Protein AF-A0A368C2F9-F1 (afdb_monomer)

pLDDT: mean 92.31, std 14.02, range [35.62, 98.25]

Secondary structure (DSSP, 8-state):
----------PPPPPPPPP-TTTS-HHHHHHHHHHHHHHHHHHHHHHHHHHHHHHHHHHHHHHTT---HHHHHHHHHHHHHHHHHHHHHHHHHHHHHHHHHHHHHHTT-

Nearest PDB structures (foldseek):
  6jfl-assembly3_C  TM=4.788E-01  e=1.575E+00  Homo sapiens
  6jfm-assembly1_A  TM=4.836E-01  e=1.491E+00  Homo sapiens
  6jfl-assembly4_D  TM=4.817E-01  e=1.663E+00  Homo sapiens
  6jfk-assembly1_A  TM=4.854E-01  e=2.440E+00  Homo sapiens
  6jfl-assembly1_A  TM=4.381E-01  e=2.875E+00  Homo sapiens

Solvent-accessible surface area (backbone atoms only — not comparable to full-atom values): 6165 Å² total; per-residue (Å²): 133,87,79,70,80,76,72,68,72,70,62,79,65,78,87,72,66,77,43,52,23,74,78,46,52,73,67,54,31,52,53,23,50,50,49,42,52,50,49,52,52,48,43,50,54,29,48,55,38,49,56,53,49,52,55,48,55,51,49,50,27,50,75,68,75,62,63,44,75,67,57,48,50,52,50,49,54,58,49,49,54,54,47,52,53,52,52,52,50,52,51,53,52,50,54,53,47,53,53,23,54,52,36,31,55,64,68,74,111

Structure (mmCIF, N/CA/C/O backbone):
data_AF-A0A368C2F9-F1
#
_entry.id   AF-A0A368C2F9-F1
#
loop_
_atom_site.group_PDB
_atom_site.id
_atom_site.type_symbol
_atom_site.label_atom_id
_atom_site.label_alt_i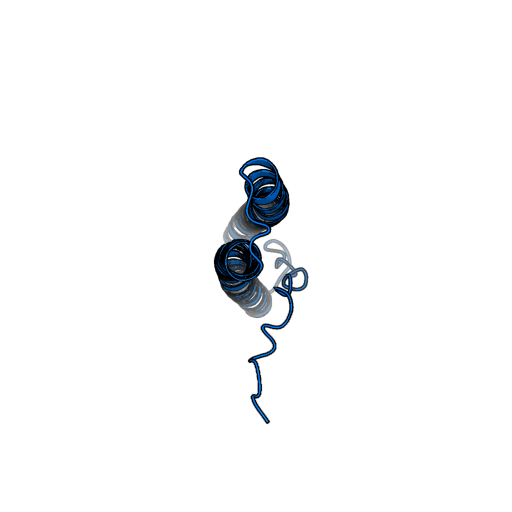d
_atom_site.label_comp_id
_atom_site.label_asym_id
_atom_site.label_entity_id
_atom_site.label_seq_id
_atom_site.pdbx_PDB_ins_code
_atom_site.Cartn_x
_atom_site.Cartn_y
_atom_site.Cartn_z
_atom_site.occupancy
_atom_site.B_iso_or_equiv
_atom_site.auth_seq_id
_atom_site.auth_comp_id
_atom_site.auth_asym_id
_atom_site.auth_atom_id
_atom_site.pdbx_PDB_model_num
ATOM 1 N N . MET A 1 1 ? -7.464 -15.657 -32.927 1.00 35.62 1 MET A N 1
ATOM 2 C CA . MET A 1 1 ? -7.229 -14.365 -32.252 1.00 35.62 1 MET A CA 1
ATOM 3 C C . MET A 1 1 ? -6.525 -14.692 -30.951 1.00 35.62 1 MET A C 1
ATOM 5 O O . MET A 1 1 ? -7.084 -15.452 -30.173 1.00 35.62 1 MET A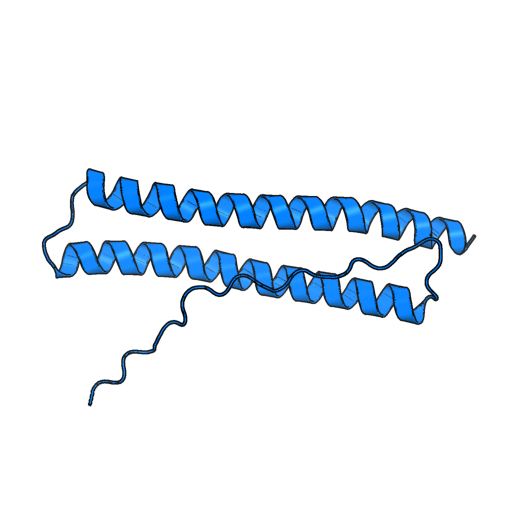 O 1
ATOM 9 N N . ILE A 1 2 ? -5.276 -14.267 -30.776 1.00 39.84 2 ILE A N 1
ATOM 10 C CA . ILE A 1 2 ? -4.529 -14.540 -29.543 1.00 39.84 2 ILE A CA 1
ATOM 11 C C . ILE A 1 2 ? -5.036 -13.532 -28.512 1.00 39.84 2 ILE A C 1
ATOM 13 O O . ILE A 1 2 ? -4.773 -12.339 -28.637 1.00 39.84 2 ILE A O 1
ATOM 17 N N . ALA A 1 3 ? -5.840 -14.001 -27.559 1.00 44.88 3 ALA A N 1
ATOM 18 C CA . ALA A 1 3 ? -6.202 -13.221 -26.388 1.00 44.88 3 ALA A CA 1
ATOM 19 C C . ALA A 1 3 ? -4.966 -13.176 -25.486 1.00 44.88 3 ALA A C 1
ATOM 21 O O . ALA A 1 3 ? -4.660 -14.145 -24.794 1.00 44.88 3 ALA A O 1
ATOM 22 N N . PHE A 1 4 ? -4.217 -12.077 -25.548 1.00 43.00 4 PHE A N 1
ATOM 23 C CA . PHE A 1 4 ? -3.290 -11.749 -24.474 1.00 43.00 4 PHE A CA 1
ATOM 24 C C . PHE A 1 4 ? -4.134 -11.570 -23.210 1.00 43.00 4 PHE A C 1
ATOM 26 O O . PHE A 1 4 ? -5.164 -10.888 -23.287 1.00 43.00 4 PHE A O 1
ATOM 33 N N . PRO A 1 5 ? -3.759 -12.167 -22.065 1.00 46.12 5 PRO A N 1
ATOM 34 C CA . PRO A 1 5 ? -4.351 -11.740 -20.817 1.00 46.12 5 PRO A CA 1
ATOM 35 C C . PRO A 1 5 ? -4.021 -10.256 -20.719 1.00 46.12 5 PRO A C 1
ATOM 37 O O . PRO A 1 5 ? -2.850 -9.874 -20.705 1.00 46.12 5 PRO A O 1
ATOM 40 N N . ALA A 1 6 ? -5.049 -9.412 -20.730 1.00 45.25 6 ALA A N 1
ATOM 41 C CA . ALA A 1 6 ? -4.904 -8.081 -20.193 1.00 45.25 6 ALA A CA 1
ATOM 42 C C . ALA A 1 6 ? -4.574 -8.307 -18.719 1.00 45.25 6 ALA A C 1
ATOM 44 O O . ALA A 1 6 ? -5.473 -8.532 -17.911 1.00 45.25 6 ALA A O 1
ATOM 45 N N . PHE A 1 7 ? -3.286 -8.346 -18.378 1.00 46.75 7 PHE A N 1
ATOM 46 C CA . PHE A 1 7 ? -2.885 -7.985 -17.034 1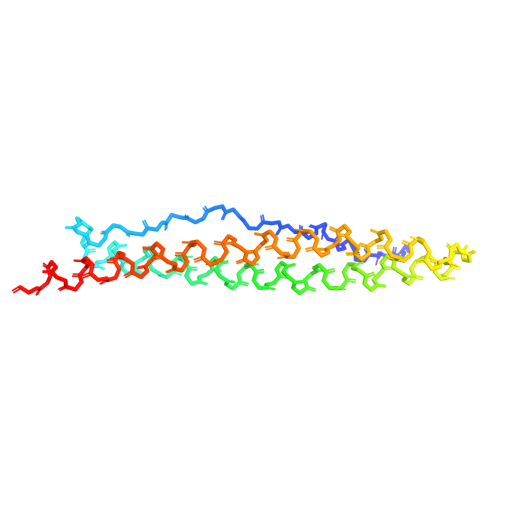.00 46.75 7 PHE A CA 1
ATOM 47 C C . PHE A 1 7 ? -3.442 -6.575 -16.874 1.00 46.75 7 PHE A C 1
ATOM 49 O O . PHE A 1 7 ? -2.946 -5.630 -17.489 1.00 46.75 7 PHE A O 1
ATOM 56 N N . ALA A 1 8 ? -4.588 -6.468 -16.195 1.00 55.50 8 ALA A N 1
ATOM 57 C CA . ALA A 1 8 ? -5.082 -5.188 -15.734 1.00 55.50 8 ALA A CA 1
ATOM 58 C C . ALA A 1 8 ? -3.883 -4.504 -15.074 1.00 55.50 8 ALA A C 1
ATOM 60 O O . ALA A 1 8 ? -3.147 -5.160 -14.332 1.00 55.50 8 ALA A O 1
ATOM 61 N N . ALA A 1 9 ? -3.618 -3.246 -15.434 1.00 75.81 9 ALA A N 1
ATOM 62 C CA . ALA A 1 9 ? -2.550 -2.480 -14.802 1.00 75.81 9 ALA A CA 1
ATOM 63 C C . ALA A 1 9 ? -2.652 -2.687 -13.287 1.00 75.81 9 ALA A C 1
ATOM 65 O O . ALA A 1 9 ? -3.769 -2.616 -12.786 1.00 75.81 9 ALA A O 1
ATOM 66 N N . CYS A 1 10 ? -1.546 -2.993 -12.594 1.00 91.44 10 CYS A N 1
ATOM 67 C CA . CYS A 1 10 ? -1.584 -3.330 -11.168 1.00 91.44 10 CYS A CA 1
ATOM 68 C C . CYS A 1 10 ? -2.449 -2.317 -10.410 1.00 91.44 10 CYS A C 1
ATOM 70 O O . CYS A 1 10 ? -2.088 -1.142 -10.304 1.00 91.44 10 CYS A O 1
ATOM 72 N N . GLU A 1 11 ? -3.632 -2.751 -9.971 1.00 91.12 11 GLU A N 1
ATOM 73 C CA . GLU A 1 11 ? -4.634 -1.847 -9.420 1.00 91.12 11 GLU A CA 1
ATOM 74 C C . GLU A 1 11 ? -4.329 -1.628 -7.946 1.00 91.12 11 GLU A C 1
ATOM 76 O O . GLU A 1 11 ? -4.356 -2.561 -7.144 1.00 91.12 11 GLU A O 1
ATOM 81 N N . TYR A 1 12 ? -4.019 -0.382 -7.592 1.00 93.81 12 TYR A N 1
ATOM 82 C CA . TYR A 1 12 ? -3.773 -0.020 -6.205 1.00 93.81 12 TYR A CA 1
ATOM 83 C C .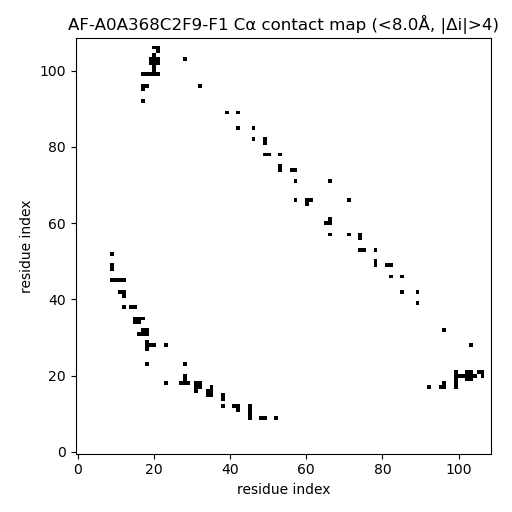 TYR A 1 12 ? -5.094 -0.119 -5.410 1.00 93.81 12 TYR A C 1
ATOM 85 O O . TYR A 1 12 ? -6.074 0.537 -5.786 1.00 93.81 12 TYR A O 1
ATOM 93 N N . PRO A 1 13 ? -5.148 -0.886 -4.305 1.00 94.31 13 PRO A N 1
ATOM 94 C CA . PRO A 1 13 ? -6.359 -1.058 -3.509 1.00 94.31 13 PRO A CA 1
ATOM 95 C C . PRO A 1 13 ? -6.938 0.255 -2.975 1.00 94.31 13 PRO A C 1
ATOM 97 O O . PRO A 1 13 ? -6.228 1.131 -2.479 1.00 94.31 13 PRO A O 1
ATOM 100 N N . SER A 1 14 ? -8.266 0.377 -2.989 1.00 94.00 14 SER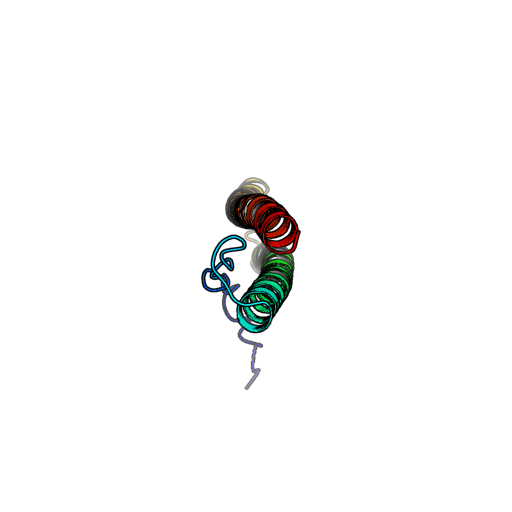 A N 1
ATOM 101 C CA . SER A 1 14 ? -8.944 1.532 -2.394 1.00 94.00 14 SER A CA 1
ATOM 102 C C . SER A 1 14 ? -8.619 1.664 -0.906 1.00 94.00 14 SER A C 1
ATOM 104 O O . SER A 1 14 ? -8.564 0.664 -0.189 1.00 94.00 14 SER A O 1
ATOM 106 N N . LYS A 1 15 ? -8.476 2.902 -0.424 1.00 92.44 15 LYS A N 1
ATOM 107 C CA . LYS A 1 15 ? -8.179 3.197 0.982 1.00 92.44 15 LYS A CA 1
ATOM 108 C C . LYS A 1 15 ? -9.160 2.501 1.933 1.00 92.44 15 LYS A C 1
ATOM 110 O O . LYS A 1 15 ? -10.372 2.656 1.800 1.00 92.44 15 LYS A O 1
ATOM 115 N N . VAL A 1 16 ? -8.624 1.815 2.941 1.00 96.44 16 VAL A N 1
ATOM 116 C CA . VAL A 1 16 ? -9.423 1.183 3.996 1.00 96.44 16 VAL A CA 1
ATOM 117 C C . VAL A 1 16 ? -9.765 2.148 5.130 1.00 96.44 16 VAL A C 1
ATOM 119 O O . VAL A 1 16 ? -8.977 3.029 5.485 1.00 96.44 16 VAL A O 1
ATOM 122 N N . ASN A 1 17 ? -10.950 1.971 5.716 1.00 95.31 17 ASN A N 1
ATOM 123 C CA . ASN A 1 17 ? -11.336 2.655 6.943 1.00 95.31 17 ASN A CA 1
ATOM 124 C C . ASN A 1 17 ? -10.871 1.857 8.168 1.00 95.31 17 ASN A C 1
ATOM 126 O O . ASN A 1 17 ? -11.156 0.666 8.283 1.00 95.31 17 ASN A O 1
ATOM 130 N N . ILE A 1 18 ? -10.186 2.522 9.094 1.00 96.94 18 ILE A N 1
ATOM 131 C CA . ILE A 1 18 ? -9.691 1.905 10.328 1.00 96.94 18 ILE A CA 1
ATOM 132 C C . ILE A 1 18 ? -10.769 2.079 11.411 1.00 96.94 18 ILE A C 1
ATOM 134 O O . ILE A 1 18 ? -11.220 3.209 11.620 1.00 96.94 18 ILE A O 1
ATOM 138 N N . PRO A 1 19 ? -11.205 1.005 12.098 1.00 96.56 19 PRO A N 1
ATOM 139 C CA . PRO A 1 19 ? -12.245 1.107 13.122 1.00 96.56 19 PRO A CA 1
ATOM 140 C C . PRO A 1 19 ? -11.777 1.943 14.318 1.00 96.56 19 PRO A C 1
ATOM 142 O O . PRO A 1 19 ? -10.610 1.883 14.701 1.00 96.56 19 PRO A O 1
ATOM 145 N N . ASN A 1 20 ? -12.692 2.685 14.948 1.00 96.31 20 ASN A N 1
ATOM 146 C CA . ASN A 1 20 ? -12.380 3.463 16.147 1.00 96.31 20 ASN A CA 1
ATOM 147 C C . ASN A 1 20 ? -12.519 2.588 17.398 1.00 96.31 20 ASN A C 1
ATOM 149 O O . ASN A 1 20 ? -13.629 2.206 17.761 1.00 96.31 20 ASN A O 1
ATOM 153 N N . GLY A 1 21 ? -11.419 2.292 18.079 1.00 95.69 21 GLY A N 1
ATOM 154 C CA . GLY A 1 21 ? -11.439 1.432 19.260 1.00 95.69 21 GLY A CA 1
ATOM 155 C C . GLY A 1 21 ? -12.119 2.041 20.484 1.00 95.69 21 GLY A C 1
ATOM 156 O O . GLY A 1 21 ? -12.632 1.302 21.308 1.00 95.69 21 GLY A O 1
ATOM 157 N N . ALA A 1 22 ? -12.164 3.366 20.608 1.00 95.81 22 ALA A N 1
ATOM 158 C CA . ALA A 1 22 ? -12.748 4.024 21.775 1.00 95.81 22 ALA A CA 1
ATOM 159 C C . ALA A 1 22 ? -14.282 4.111 21.722 1.00 95.81 22 ALA A C 1
ATOM 161 O O . ALA A 1 22 ? -14.919 4.226 22.765 1.00 95.81 22 ALA A O 1
ATOM 162 N N . THR A 1 23 ? -14.872 4.110 20.522 1.00 94.88 23 THR A N 1
ATOM 163 C CA . THR A 1 23 ? -16.307 4.403 20.342 1.00 94.88 23 THR A CA 1
ATOM 164 C C . THR A 1 23 ? -17.091 3.331 19.601 1.00 94.88 23 THR A C 1
ATOM 166 O O . THR A 1 23 ? -18.316 3.347 19.674 1.00 94.88 23 THR A O 1
ATOM 169 N N . SER A 1 24 ? -16.433 2.449 18.845 1.00 95.38 24 SER A N 1
ATOM 170 C CA . SER A 1 24 ? -17.146 1.415 18.088 1.00 95.38 24 SER A CA 1
ATOM 171 C C . SER A 1 24 ? -17.682 0.345 19.030 1.00 95.38 24 SER A C 1
ATOM 173 O O . SER A 1 24 ? -17.020 -0.040 19.996 1.00 95.38 24 SER A O 1
ATOM 175 N N . THR A 1 25 ? -18.848 -0.202 18.703 1.00 95.81 25 THR A N 1
ATOM 176 C CA . THR A 1 25 ? -19.286 -1.474 19.282 1.00 95.81 25 THR A CA 1
ATOM 177 C C . THR A 1 25 ? -18.299 -2.592 18.921 1.00 95.81 25 THR A C 1
ATOM 179 O O . THR A 1 25 ? -17.527 -2.487 17.965 1.00 95.81 25 THR A O 1
ATOM 182 N N . THR A 1 26 ? -18.326 -3.703 19.663 1.00 94.62 26 THR A N 1
ATOM 183 C CA . THR A 1 26 ? -17.500 -4.884 19.359 1.00 94.62 26 THR A CA 1
ATOM 184 C C . THR A 1 26 ? -17.720 -5.394 17.935 1.00 94.62 26 THR A C 1
ATOM 186 O O . THR A 1 26 ? -16.755 -5.725 17.252 1.00 94.62 26 THR A O 1
ATOM 189 N N . GLU A 1 27 ? -18.970 -5.435 17.471 1.00 96.44 27 GLU A N 1
ATOM 190 C CA . GLU A 1 27 ? -19.304 -5.885 16.117 1.00 96.44 27 GLU A CA 1
ATOM 191 C C . GLU A 1 27 ? -18.701 -4.956 15.053 1.00 96.44 27 GLU A C 1
ATOM 193 O O . GLU A 1 27 ? -17.991 -5.422 14.160 1.00 96.44 27 GLU A O 1
ATOM 198 N N . GLU A 1 28 ? -18.888 -3.641 15.196 1.00 96.19 28 GLU A N 1
ATOM 199 C CA . GLU A 1 28 ? -18.320 -2.635 14.289 1.00 96.19 28 GLU A CA 1
ATOM 200 C C . GLU A 1 28 ? -16.788 -2.661 14.285 1.00 96.19 28 GLU A C 1
ATOM 202 O O . GLU A 1 28 ? -16.162 -2.598 13.222 1.00 96.19 28 GLU A O 1
ATOM 207 N N . PHE A 1 29 ? -16.167 -2.791 15.463 1.00 97.31 29 PHE A N 1
ATOM 208 C CA . PHE A 1 29 ? -14.715 -2.854 15.578 1.00 97.31 29 PHE A CA 1
ATOM 209 C C . PHE A 1 29 ? -14.156 -4.086 14.863 1.00 97.31 29 PHE A C 1
ATOM 211 O O . PHE A 1 29 ? -13.205 -3.977 14.086 1.00 97.31 29 PHE A O 1
ATOM 218 N N . MET A 1 30 ? -14.764 -5.255 15.081 1.00 97.38 30 MET A N 1
ATOM 219 C CA . MET A 1 30 ? -14.333 -6.500 14.447 1.00 97.38 30 MET A CA 1
ATOM 220 C C . MET A 1 30 ? -14.563 -6.486 12.933 1.00 97.38 30 MET A C 1
ATOM 222 O O . MET A 1 30 ? -13.692 -6.950 12.196 1.00 97.38 30 MET A O 1
ATOM 226 N N . ALA A 1 31 ? -15.670 -5.908 12.458 1.00 97.44 31 ALA A N 1
ATOM 227 C CA . ALA A 1 31 ? -15.928 -5.734 11.031 1.00 97.44 31 ALA A CA 1
ATOM 228 C C . ALA A 1 31 ? -14.873 -4.829 10.369 1.00 97.44 31 ALA A C 1
ATOM 230 O O . ALA A 1 31 ? -14.286 -5.197 9.350 1.00 97.44 31 ALA A O 1
ATOM 231 N N . GLY A 1 32 ? -14.553 -3.681 10.979 1.00 97.31 32 GLY A N 1
ATOM 232 C CA . GLY A 1 32 ? -13.496 -2.799 10.479 1.00 97.31 32 GLY A CA 1
ATOM 233 C C . GLY A 1 32 ? -12.110 -3.448 10.531 1.00 97.31 32 GLY A C 1
ATOM 234 O O . GLY A 1 32 ? -11.320 -3.315 9.601 1.00 97.31 32 GLY A O 1
ATOM 235 N N . TYR A 1 33 ? -11.818 -4.218 11.579 1.00 97.12 33 TYR A N 1
ATOM 236 C CA . TYR A 1 33 ? -10.556 -4.941 11.710 1.00 97.12 33 TYR A CA 1
ATOM 237 C C . TYR A 1 33 ? -10.394 -6.013 10.615 1.00 97.12 33 TYR A C 1
ATOM 239 O O . TYR A 1 33 ? -9.317 -6.152 10.032 1.00 97.12 33 TYR A O 1
ATOM 247 N N . GLN A 1 34 ? -11.468 -6.734 10.280 1.00 97.88 34 GLN A N 1
ATOM 248 C CA . GLN A 1 34 ? -11.487 -7.666 9.148 1.00 97.88 34 GLN A CA 1
ATOM 249 C C . GLN A 1 34 ? -11.320 -6.947 7.802 1.00 97.88 34 GLN A C 1
ATOM 251 O O . GLN A 1 34 ? -10.582 -7.437 6.948 1.00 97.88 34 GLN A O 1
ATOM 256 N N . ALA A 1 35 ? -11.932 -5.771 7.625 1.00 97.94 35 ALA A N 1
ATOM 257 C CA . ALA A 1 35 ? -11.749 -4.965 6.419 1.00 97.94 35 ALA A CA 1
ATOM 258 C C . ALA A 1 35 ? -10.285 -4.533 6.230 1.00 97.94 35 ALA A C 1
ATOM 260 O O . ALA A 1 35 ? -9.764 -4.620 5.120 1.00 97.94 35 ALA A O 1
ATOM 261 N N . VAL A 1 36 ? -9.590 -4.141 7.307 1.00 98.19 36 VAL A N 1
ATOM 262 C CA . VAL A 1 36 ? -8.152 -3.819 7.249 1.00 98.19 36 VAL A CA 1
ATOM 263 C C . VAL A 1 36 ? -7.314 -5.041 6.878 1.00 98.19 36 VAL A C 1
ATOM 265 O O . VAL A 1 36 ? -6.411 -4.912 6.058 1.00 98.19 36 VAL A O 1
ATOM 268 N N . ARG A 1 37 ? -7.627 -6.234 7.402 1.00 97.38 37 ARG A N 1
ATOM 269 C CA . ARG A 1 37 ? -6.939 -7.472 6.986 1.00 97.38 37 ARG A CA 1
ATOM 270 C C . ARG A 1 37 ? -7.106 -7.748 5.498 1.00 97.38 37 ARG A C 1
ATOM 272 O O . ARG A 1 37 ? -6.112 -7.956 4.817 1.00 97.38 37 ARG A O 1
ATOM 279 N N . LYS A 1 38 ? -8.341 -7.668 4.995 1.00 97.56 38 LYS A N 1
ATOM 280 C CA . LYS A 1 38 ? -8.605 -7.829 3.563 1.00 97.56 38 LYS A CA 1
ATOM 281 C C . LYS A 1 38 ? -7.821 -6.813 2.729 1.00 97.56 38 LYS A C 1
ATOM 283 O O . LYS A 1 38 ? -7.241 -7.179 1.717 1.00 97.56 38 LYS A O 1
ATOM 288 N N . TRP A 1 39 ? -7.779 -5.555 3.160 1.00 98.06 39 TRP A N 1
ATOM 289 C CA . TRP A 1 39 ? -7.006 -4.528 2.467 1.00 98.06 39 TRP A CA 1
ATOM 290 C C . TRP A 1 39 ? -5.501 -4.836 2.452 1.00 98.06 39 TRP A C 1
ATOM 292 O O . TRP A 1 39 ? -4.853 -4.609 1.437 1.00 98.06 39 TRP A O 1
ATOM 302 N N . VAL A 1 40 ? -4.940 -5.390 3.534 1.00 97.50 40 VAL A N 1
ATOM 303 C CA . VAL A 1 40 ? -3.536 -5.839 3.555 1.00 97.50 40 VAL A CA 1
ATOM 304 C C . VAL A 1 40 ? -3.298 -6.957 2.538 1.00 97.50 40 VAL A C 1
ATOM 306 O O . VAL A 1 40 ? -2.302 -6.898 1.820 1.00 97.50 40 VAL A O 1
ATOM 309 N N . ASP A 1 41 ? -4.206 -7.930 2.441 1.00 97.38 41 ASP A N 1
ATOM 310 C CA . ASP A 1 41 ? -4.111 -9.004 1.445 1.00 97.38 41 ASP A CA 1
ATOM 311 C C . ASP A 1 41 ? -4.176 -8.444 0.015 1.00 97.38 41 ASP A C 1
ATOM 313 O O . ASP A 1 41 ? -3.333 -8.776 -0.818 1.00 97.38 41 ASP A O 1
ATOM 317 N N . ASP A 1 42 ? -5.110 -7.524 -0.249 1.00 97.25 42 ASP A N 1
ATOM 318 C CA . ASP A 1 42 ? -5.244 -6.855 -1.548 1.00 97.25 42 ASP A CA 1
ATOM 319 C C . ASP A 1 42 ? -3.973 -6.035 -1.890 1.00 97.25 42 ASP A C 1
ATOM 321 O O . ASP A 1 42 ? -3.527 -6.011 -3.038 1.00 97.25 42 ASP A O 1
ATOM 325 N N . MET A 1 43 ? -3.337 -5.400 -0.897 1.00 97.56 43 MET A N 1
ATOM 326 C CA . MET A 1 43 ? -2.060 -4.688 -1.067 1.00 97.56 43 MET A CA 1
ATOM 327 C C . MET A 1 43 ? -0.895 -5.638 -1.364 1.00 97.56 43 MET A C 1
ATOM 329 O O . MET A 1 43 ? -0.048 -5.313 -2.192 1.00 97.56 43 MET A O 1
ATOM 333 N N . ASN A 1 44 ? -0.852 -6.816 -0.740 1.00 97.19 44 ASN A N 1
ATOM 334 C CA . ASN A 1 44 ? 0.174 -7.819 -1.038 1.00 97.19 44 ASN A CA 1
ATOM 335 C C . ASN A 1 44 ? 0.039 -8.334 -2.476 1.00 97.19 44 ASN A C 1
ATOM 337 O O . ASN A 1 44 ? 1.035 -8.428 -3.185 1.00 97.19 44 ASN A O 1
ATOM 341 N N . MET A 1 45 ? -1.192 -8.568 -2.942 1.00 96.56 45 MET A N 1
ATOM 342 C CA . MET A 1 45 ? -1.449 -8.913 -4.344 1.00 96.56 45 MET A CA 1
ATOM 343 C C . MET A 1 45 ? -0.995 -7.804 -5.306 1.00 96.56 45 MET A C 1
ATOM 345 O O . MET A 1 45 ? -0.476 -8.088 -6.385 1.00 96.56 45 MET A O 1
ATOM 349 N N . TYR A 1 46 ? -1.165 -6.535 -4.925 1.00 96.62 46 TYR A N 1
ATOM 350 C CA . TYR A 1 46 ? -0.659 -5.400 -5.699 1.00 96.62 46 TYR A CA 1
ATOM 351 C C . TYR A 1 46 ? 0.878 -5.374 -5.767 1.00 96.62 46 TYR A C 1
ATOM 353 O O . TYR A 1 46 ? 1.428 -5.154 -6.847 1.00 96.62 46 TYR A O 1
ATOM 361 N N . LEU A 1 47 ? 1.573 -5.640 -4.656 1.00 97.31 47 LEU A N 1
ATOM 362 C CA . LEU A 1 47 ? 3.040 -5.732 -4.627 1.00 97.31 47 LEU A CA 1
ATOM 363 C C . LEU A 1 47 ? 3.549 -6.876 -5.516 1.00 97.31 47 LEU A C 1
ATOM 365 O O . LEU A 1 47 ? 4.422 -6.658 -6.352 1.00 97.31 47 LEU A O 1
ATOM 369 N N . GLU A 1 48 ? 2.940 -8.061 -5.420 1.00 96.94 48 GLU A N 1
ATOM 370 C CA . GLU A 1 48 ? 3.258 -9.191 -6.302 1.00 96.94 48 GLU A CA 1
ATOM 371 C C . GLU A 1 48 ? 3.025 -8.841 -7.780 1.00 96.94 48 GLU A C 1
ATOM 373 O O . GLU A 1 48 ? 3.813 -9.219 -8.650 1.00 96.94 48 GLU A O 1
ATOM 378 N N . CYS A 1 49 ? 1.965 -8.084 -8.079 1.00 96.69 49 CYS A N 1
ATOM 379 C CA . CYS A 1 49 ? 1.712 -7.601 -9.430 1.00 96.69 49 CYS A CA 1
ATOM 380 C C . CYS A 1 49 ? 2.826 -6.670 -9.926 1.00 96.69 49 CYS A C 1
ATOM 382 O O . CYS A 1 49 ? 3.269 -6.839 -11.062 1.00 96.69 49 CYS A O 1
ATOM 384 N N . ILE A 1 50 ? 3.308 -5.728 -9.102 1.00 96.44 50 ILE A N 1
ATOM 385 C CA . ILE A 1 50 ? 4.427 -4.839 -9.467 1.00 96.44 50 ILE A CA 1
ATOM 386 C C . ILE A 1 50 ? 5.659 -5.657 -9.863 1.00 96.44 50 ILE A C 1
ATOM 388 O O . ILE A 1 50 ? 6.297 -5.354 -10.876 1.00 96.44 50 ILE A O 1
ATOM 392 N N . ASP A 1 51 ? 5.981 -6.710 -9.112 1.00 96.44 51 ASP A N 1
ATOM 393 C CA . ASP A 1 51 ? 7.131 -7.565 -9.414 1.00 96.44 51 ASP A CA 1
ATOM 394 C C . ASP A 1 51 ? 6.969 -8.257 -10.776 1.00 96.44 51 ASP A C 1
ATOM 396 O O . ASP A 1 51 ? 7.884 -8.251 -11.608 1.00 96.44 51 ASP A O 1
ATOM 400 N N . GLN A 1 52 ? 5.781 -8.802 -11.056 1.00 96.12 52 GLN A N 1
ATOM 401 C CA . GLN A 1 52 ? 5.489 -9.436 -12.347 1.00 96.12 52 GLN A CA 1
ATOM 402 C C . GLN A 1 52 ? 5.471 -8.434 -13.510 1.00 96.12 52 GLN A C 1
ATOM 404 O O . GLN A 1 52 ? 5.948 -8.748 -14.606 1.00 96.12 52 GLN A O 1
ATOM 409 N N . ASP A 1 53 ? 4.955 -7.227 -13.285 1.00 94.75 53 ASP A N 1
ATOM 410 C CA . ASP A 1 53 ? 4.936 -6.138 -14.262 1.00 94.75 53 ASP A CA 1
ATOM 411 C C . ASP A 1 53 ? 6.366 -5.693 -14.601 1.00 94.75 53 ASP A C 1
ATOM 413 O O . ASP A 1 53 ? 6.727 -5.580 -15.772 1.00 94.75 53 ASP A O 1
ATOM 417 N N . THR A 1 54 ? 7.231 -5.576 -13.591 1.00 96.38 54 THR A N 1
ATOM 418 C CA . THR A 1 54 ? 8.663 -5.278 -13.752 1.00 96.38 54 THR A CA 1
ATOM 419 C C . THR A 1 54 ? 9.353 -6.320 -14.635 1.00 96.38 54 THR A C 1
ATOM 421 O O . THR A 1 54 ? 9.992 -5.974 -15.634 1.00 96.3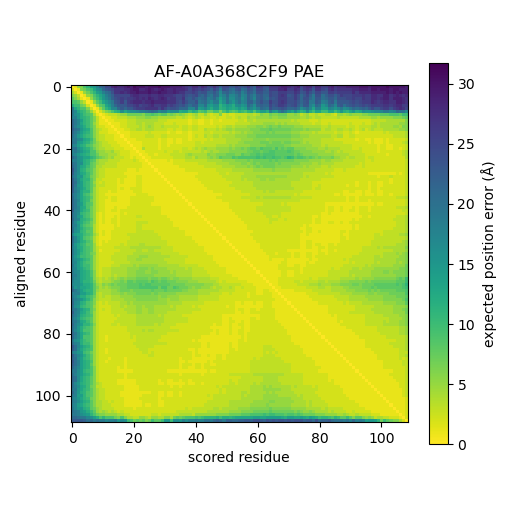8 54 THR A O 1
ATOM 424 N N . ILE A 1 55 ? 9.172 -7.611 -14.325 1.00 96.56 55 ILE A N 1
ATOM 425 C CA . ILE A 1 55 ? 9.721 -8.724 -15.118 1.00 96.56 55 ILE A CA 1
ATOM 426 C C . ILE A 1 55 ? 9.196 -8.676 -16.558 1.00 96.56 55 ILE A C 1
ATOM 428 O O . ILE A 1 55 ? 9.960 -8.874 -17.511 1.00 96.56 55 ILE A O 1
ATOM 432 N N . SER A 1 56 ? 7.904 -8.394 -16.733 1.00 95.94 56 SER A N 1
ATOM 433 C CA . SER A 1 56 ? 7.250 -8.334 -18.042 1.00 95.94 56 SER A CA 1
ATOM 434 C C . SER A 1 56 ? 7.775 -7.173 -18.887 1.00 95.94 56 SER A C 1
ATOM 436 O O . SER A 1 56 ? 8.133 -7.380 -20.046 1.00 95.94 56 SER A O 1
ATOM 438 N N . MET A 1 57 ? 7.910 -5.976 -18.312 1.00 95.12 57 MET A N 1
ATOM 439 C CA . MET A 1 57 ? 8.466 -4.800 -18.989 1.00 95.12 57 MET A CA 1
ATOM 440 C C . MET A 1 57 ? 9.905 -5.044 -19.458 1.00 95.12 57 MET A C 1
ATOM 442 O O . MET A 1 57 ? 10.228 -4.801 -20.623 1.00 95.12 57 MET A O 1
ATOM 446 N N . ILE A 1 58 ? 10.761 -5.594 -18.591 1.00 96.25 58 ILE A N 1
ATOM 447 C CA . ILE A 1 58 ? 12.150 -5.926 -18.944 1.00 96.25 58 ILE A CA 1
ATOM 448 C C . ILE A 1 58 ? 12.191 -7.008 -20.033 1.00 96.25 58 ILE A C 1
ATOM 450 O O . ILE A 1 58 ? 12.982 -6.924 -20.976 1.00 96.25 58 ILE A O 1
ATOM 454 N N . SER A 1 59 ? 11.323 -8.018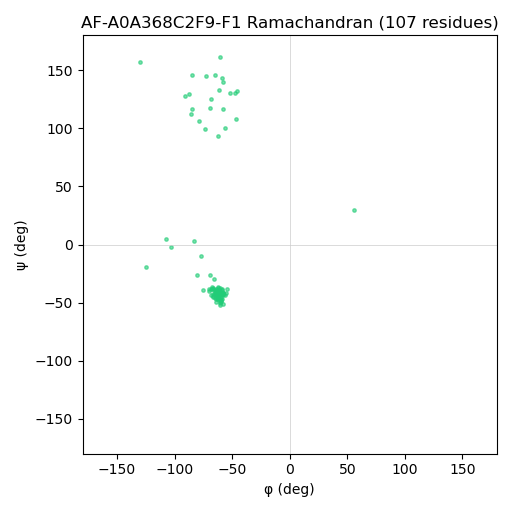 -19.943 1.00 96.69 59 SER A N 1
ATOM 455 C CA . SER A 1 59 ? 11.219 -9.073 -20.959 1.00 96.69 59 SER A CA 1
ATOM 456 C C . SER A 1 59 ? 10.793 -8.513 -22.316 1.00 96.69 59 SER A C 1
ATOM 458 O O . SER A 1 59 ? 11.369 -8.884 -23.339 1.00 96.69 59 SER A O 1
ATOM 460 N N . MET A 1 60 ? 9.855 -7.566 -22.336 1.00 94.81 60 MET A N 1
ATOM 461 C CA . MET A 1 60 ? 9.426 -6.883 -23.557 1.00 94.81 60 MET A CA 1
ATOM 462 C C . MET A 1 60 ? 10.556 -6.070 -24.194 1.00 94.81 60 MET A C 1
ATOM 464 O O . MET A 1 60 ? 10.727 -6.131 -25.412 1.00 94.81 60 MET A O 1
ATOM 468 N N . LEU A 1 61 ? 11.387 -5.383 -23.399 1.00 96.12 61 LEU A N 1
ATOM 469 C CA . LEU A 1 61 ? 12.583 -4.716 -23.927 1.00 96.12 61 LEU A CA 1
ATOM 470 C C . LEU A 1 61 ? 13.536 -5.706 -24.609 1.00 96.12 61 LEU A C 1
ATOM 472 O O . LEU A 1 61 ? 14.055 -5.418 -25.688 1.00 96.12 61 LEU A O 1
ATOM 476 N N . LYS A 1 62 ? 13.751 -6.883 -24.008 1.00 96.50 62 LYS A N 1
ATOM 477 C CA . LYS A 1 62 ? 14.618 -7.932 -24.570 1.00 96.50 62 LYS A CA 1
ATOM 478 C C . LYS A 1 62 ? 14.057 -8.489 -25.878 1.00 96.50 62 LYS A C 1
ATOM 480 O O . LYS A 1 62 ? 14.795 -8.585 -26.855 1.00 96.50 62 LYS A O 1
ATOM 485 N N . ILE A 1 63 ? 12.758 -8.795 -25.918 1.00 96.88 63 ILE A N 1
ATOM 486 C CA . ILE A 1 63 ? 12.063 -9.275 -27.126 1.00 96.88 63 ILE A CA 1
ATOM 487 C C . ILE A 1 63 ? 12.193 -8.258 -28.267 1.00 96.88 63 ILE A C 1
ATOM 489 O O . ILE A 1 63 ? 12.467 -8.636 -29.406 1.00 96.88 63 ILE A O 1
ATOM 493 N N . ASN A 1 64 ? 12.065 -6.970 -27.952 1.00 96.31 64 ASN A N 1
ATOM 494 C CA . ASN A 1 64 ? 12.131 -5.889 -28.931 1.00 96.31 64 ASN A CA 1
ATOM 495 C C . ASN A 1 64 ? 13.563 -5.441 -29.273 1.00 96.31 64 ASN A C 1
ATOM 497 O O . ASN A 1 64 ? 13.720 -4.488 -30.031 1.00 96.31 64 ASN A O 1
ATOM 501 N N . GLN A 1 65 ? 14.601 -6.092 -28.730 1.00 96.81 65 GLN A N 1
ATOM 502 C CA . GLN A 1 65 ? 16.012 -5.697 -28.896 1.00 96.81 65 GLN A CA 1
ATOM 503 C C . GLN A 1 65 ? 16.293 -4.242 -28.458 1.00 96.81 65 GLN A C 1
ATOM 505 O O . GLN A 1 65 ? 17.185 -3.580 -28.980 1.00 96.81 65 GLN A O 1
ATOM 510 N N . GLN A 1 66 ? 15.521 -3.747 -27.488 1.00 95.88 66 GLN A N 1
ATOM 511 C CA . GLN A 1 66 ? 15.616 -2.403 -26.900 1.00 95.88 66 GLN A CA 1
ATOM 512 C C . GLN A 1 66 ? 16.188 -2.428 -25.476 1.00 95.88 66 GLN A C 1
ATOM 514 O O . GLN A 1 66 ? 16.210 -1.411 -24.788 1.00 95.88 66 GLN A O 1
ATOM 519 N N . HIS A 1 67 ? 16.609 -3.600 -25.003 1.00 97.50 67 HIS A N 1
ATOM 520 C CA . HIS A 1 67 ? 17.172 -3.762 -23.672 1.00 97.50 67 HIS A CA 1
ATOM 521 C C . HIS A 1 67 ? 18.542 -3.079 -23.575 1.00 97.50 67 HIS A C 1
ATOM 523 O O . HIS A 1 67 ? 19.486 -3.463 -24.263 1.00 97.50 67 HIS A O 1
ATOM 529 N N . THR A 1 68 ? 18.635 -2.074 -22.703 1.00 97.94 68 THR A N 1
ATOM 530 C CA . THR A 1 68 ? 19.895 -1.469 -22.256 1.00 97.94 68 THR A CA 1
ATOM 531 C C . THR A 1 68 ? 19.911 -1.403 -20.726 1.00 97.94 68 THR A C 1
ATOM 533 O O . THR A 1 68 ? 18.835 -1.395 -20.112 1.00 97.94 68 THR A O 1
ATOM 536 N N . PRO A 1 69 ? 21.095 -1.330 -20.090 1.00 97.94 69 PRO A N 1
ATOM 537 C CA . PRO A 1 69 ? 21.196 -1.159 -18.642 1.00 97.94 69 PRO A CA 1
ATOM 538 C C . PRO A 1 69 ? 20.424 0.063 -18.125 1.00 97.94 69 PRO A C 1
ATOM 540 O O . PRO A 1 69 ? 19.785 -0.005 -17.080 1.00 97.94 69 PRO A O 1
ATOM 543 N N . GLU A 1 70 ? 20.434 1.167 -18.871 1.00 97.94 70 GLU A N 1
ATOM 544 C CA . GLU A 1 70 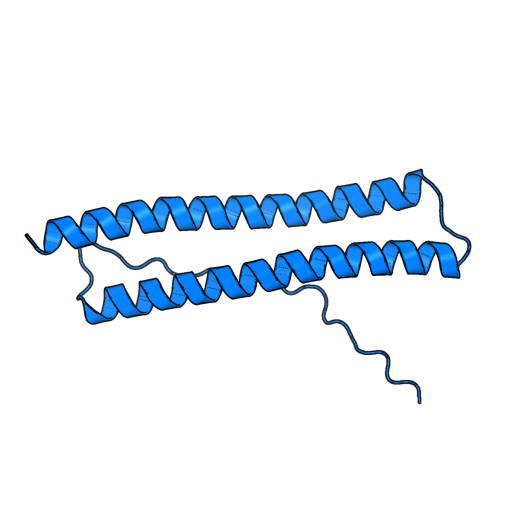? 19.750 2.411 -18.504 1.00 97.94 70 GLU A CA 1
ATOM 545 C C . GLU A 1 70 ? 18.224 2.269 -18.584 1.00 97.94 70 GLU A C 1
ATOM 547 O O . GLU A 1 70 ? 17.505 2.766 -17.713 1.00 97.94 70 GLU A O 1
ATOM 552 N N . ALA A 1 71 ? 17.717 1.571 -19.604 1.00 96.94 71 ALA A N 1
ATOM 553 C CA . ALA A 1 71 ? 16.288 1.317 -19.758 1.00 96.94 71 ALA A CA 1
ATOM 554 C C . ALA A 1 71 ? 15.754 0.392 -18.650 1.00 96.94 71 ALA A C 1
ATOM 556 O O . ALA A 1 71 ? 14.697 0.661 -18.080 1.00 96.94 71 ALA A O 1
ATOM 557 N N . GLU A 1 72 ? 16.501 -0.661 -18.303 1.00 97.25 72 GLU A N 1
ATOM 558 C CA . GLU A 1 72 ? 16.164 -1.543 -17.179 1.00 97.25 72 GLU A CA 1
ATOM 559 C C . GLU A 1 72 ? 16.207 -0.793 -15.844 1.00 97.25 72 GLU A C 1
ATOM 561 O O . GLU A 1 72 ? 15.241 -0.859 -15.087 1.00 97.25 72 GLU A O 1
ATOM 566 N N . ALA A 1 73 ? 17.265 -0.017 -15.585 1.00 98.12 73 ALA A N 1
ATOM 567 C CA . ALA A 1 73 ? 17.381 0.781 -14.364 1.00 98.12 73 ALA A CA 1
ATOM 568 C C . ALA A 1 73 ? 16.222 1.777 -14.212 1.00 98.12 73 ALA A C 1
ATOM 570 O O . ALA A 1 73 ? 15.687 1.930 -13.119 1.00 98.12 73 ALA A O 1
ATOM 571 N N . THR A 1 74 ? 15.787 2.400 -15.313 1.00 97.38 74 THR A N 1
ATOM 572 C CA . THR A 1 74 ? 14.624 3.299 -15.309 1.00 97.38 74 THR A CA 1
ATOM 573 C C . THR A 1 74 ? 13.346 2.553 -14.917 1.00 97.38 74 THR A C 1
ATOM 575 O O . THR A 1 74 ? 12.581 3.041 -14.087 1.00 97.38 74 THR A O 1
ATOM 578 N N . ILE A 1 75 ? 13.103 1.360 -15.475 1.00 97.00 75 ILE A N 1
ATOM 579 C CA . ILE A 1 75 ? 11.936 0.541 -15.105 1.00 97.00 75 ILE A CA 1
ATOM 580 C C . ILE A 1 75 ? 11.985 0.190 -13.616 1.00 97.00 75 ILE A C 1
ATOM 582 O O . ILE A 1 75 ? 11.003 0.423 -12.913 1.00 97.00 75 ILE A O 1
ATOM 586 N N . VAL A 1 76 ? 13.122 -0.323 -13.140 1.00 97.38 76 VAL A N 1
ATOM 587 C CA . VAL A 1 76 ? 13.303 -0.730 -11.740 1.00 97.38 76 VAL A CA 1
ATOM 588 C C . VAL A 1 76 ? 13.083 0.453 -10.801 1.00 97.38 76 VAL A C 1
ATOM 590 O O . VAL A 1 76 ? 12.264 0.354 -9.898 1.00 97.38 76 VAL A O 1
ATOM 593 N N . GLU A 1 77 ? 13.696 1.611 -11.062 1.00 98.06 77 GLU A N 1
ATOM 594 C CA . GLU A 1 77 ? 13.525 2.805 -10.222 1.00 98.06 77 GLU A CA 1
ATOM 595 C C . GLU A 1 77 ? 12.050 3.232 -10.116 1.00 98.06 77 GLU A C 1
ATOM 597 O O . GLU A 1 77 ? 11.562 3.603 -9.044 1.00 98.06 77 GLU A O 1
ATOM 602 N N . HIS A 1 78 ? 11.314 3.194 -11.228 1.00 96.06 78 HIS A N 1
ATOM 603 C CA . HIS A 1 78 ? 9.897 3.545 -11.235 1.00 96.06 78 HIS A CA 1
ATOM 604 C C . HIS A 1 78 ? 9.030 2.531 -10.480 1.00 96.06 78 HIS A C 1
ATOM 606 O O . HIS A 1 78 ? 8.081 2.940 -9.805 1.00 96.06 78 HIS A O 1
ATOM 612 N N . GLN A 1 79 ? 9.329 1.239 -10.591 1.00 96.88 79 GLN A N 1
ATOM 613 C CA . GLN A 1 79 ? 8.574 0.185 -9.913 1.00 96.88 79 GLN A CA 1
ATOM 614 C C . GLN A 1 79 ? 8.903 0.141 -8.415 1.00 96.88 79 GLN A C 1
ATOM 616 O O . GLN A 1 79 ? 7.978 0.101 -7.604 1.00 96.88 79 GLN A O 1
ATOM 621 N N . ASP A 1 80 ? 10.167 0.340 -8.033 1.00 97.56 80 ASP A N 1
ATOM 622 C CA . ASP A 1 80 ? 10.604 0.488 -6.640 1.00 97.56 80 ASP A CA 1
ATOM 623 C C . ASP A 1 80 ? 9.887 1.649 -5.944 1.00 97.56 80 ASP A C 1
ATOM 625 O O . ASP A 1 80 ? 9.443 1.520 -4.804 1.00 97.56 80 ASP A O 1
ATOM 629 N N . LYS A 1 81 ? 9.707 2.793 -6.621 1.00 97.81 81 LYS A N 1
ATOM 630 C CA . LYS A 1 81 ? 8.939 3.924 -6.066 1.00 97.81 81 LYS A CA 1
ATOM 631 C C . LYS A 1 81 ? 7.499 3.533 -5.734 1.00 97.81 81 LYS A C 1
ATOM 633 O O . LYS A 1 81 ? 6.999 3.917 -4.678 1.00 97.81 81 LYS A O 1
ATOM 638 N N . LYS A 1 82 ? 6.828 2.778 -6.610 1.00 96.38 82 LYS A N 1
ATOM 639 C CA . LYS A 1 82 ? 5.457 2.303 -6.361 1.00 96.38 82 LYS A CA 1
ATOM 640 C C . LYS A 1 82 ? 5.416 1.275 -5.234 1.00 96.38 82 LYS A C 1
ATOM 642 O O . LYS A 1 82 ? 4.529 1.351 -4.386 1.00 96.38 82 LYS A O 1
ATOM 647 N N . TYR A 1 83 ? 6.367 0.344 -5.233 1.00 97.94 83 TYR A N 1
ATOM 648 C CA . TYR A 1 83 ? 6.485 -0.706 -4.228 1.00 97.94 83 TYR A CA 1
ATOM 649 C C . TYR A 1 83 ? 6.695 -0.096 -2.839 1.00 97.94 83 TYR A C 1
ATOM 651 O O . TYR A 1 83 ? 5.926 -0.349 -1.913 1.00 97.94 83 TYR A O 1
ATOM 659 N N . ASN A 1 84 ? 7.680 0.794 -2.711 1.00 97.94 84 ASN A N 1
ATOM 660 C CA . ASN A 1 84 ? 8.002 1.463 -1.455 1.00 97.94 84 ASN A CA 1
ATOM 661 C C . ASN A 1 84 ? 6.832 2.312 -0.943 1.00 97.94 84 ASN A C 1
ATOM 663 O O . ASN A 1 84 ? 6.508 2.237 0.238 1.00 97.94 84 ASN A O 1
ATOM 667 N N . ALA A 1 85 ? 6.139 3.048 -1.820 1.00 97.50 85 ALA A N 1
ATOM 668 C CA . ALA A 1 85 ? 4.953 3.813 -1.428 1.00 97.50 85 ALA A CA 1
ATOM 669 C C . ALA A 1 85 ? 3.829 2.915 -0.873 1.00 97.50 85 ALA A C 1
ATOM 671 O O . ALA A 1 85 ? 3.208 3.245 0.137 1.00 97.50 85 ALA A O 1
ATOM 672 N N . ALA A 1 86 ? 3.589 1.756 -1.493 1.00 97.06 86 ALA A N 1
ATOM 673 C CA . ALA A 1 86 ? 2.611 0.788 -1.003 1.00 97.06 86 ALA A CA 1
ATOM 674 C C . ALA A 1 86 ? 2.999 0.198 0.364 1.00 97.06 86 ALA A C 1
ATOM 676 O O . ALA A 1 86 ? 2.150 0.105 1.254 1.00 97.06 86 ALA A O 1
ATOM 677 N N . VAL A 1 87 ? 4.279 -0.129 0.564 1.00 98.00 87 VAL A N 1
ATOM 678 C CA . VAL A 1 87 ? 4.796 -0.599 1.860 1.00 98.00 87 VAL A CA 1
ATOM 679 C C . VAL A 1 87 ? 4.657 0.476 2.942 1.00 98.00 87 VAL A C 1
ATOM 681 O O . VAL A 1 87 ? 4.217 0.176 4.053 1.00 98.00 87 VAL A O 1
ATOM 684 N N . GLU A 1 88 ? 4.983 1.734 2.639 1.00 98.12 88 GLU A N 1
ATOM 685 C CA . GLU A 1 88 ? 4.810 2.851 3.575 1.00 98.12 88 GLU A CA 1
ATOM 686 C C . GLU A 1 88 ? 3.348 3.017 4.009 1.00 98.12 88 GLU A C 1
ATOM 688 O O . GLU A 1 88 ? 3.064 3.263 5.183 1.00 98.12 88 GLU A O 1
ATOM 693 N N . ASP A 1 89 ? 2.399 2.868 3.087 1.00 97.38 89 ASP A N 1
ATOM 694 C CA . ASP A 1 89 ? 0.979 2.974 3.415 1.00 97.38 89 ASP A CA 1
ATOM 695 C C . ASP A 1 89 ? 0.492 1.790 4.258 1.00 97.38 89 ASP A C 1
ATOM 697 O O . ASP A 1 89 ? -0.249 1.998 5.225 1.00 97.38 89 ASP A O 1
ATOM 701 N N . GLN A 1 90 ? 0.964 0.568 3.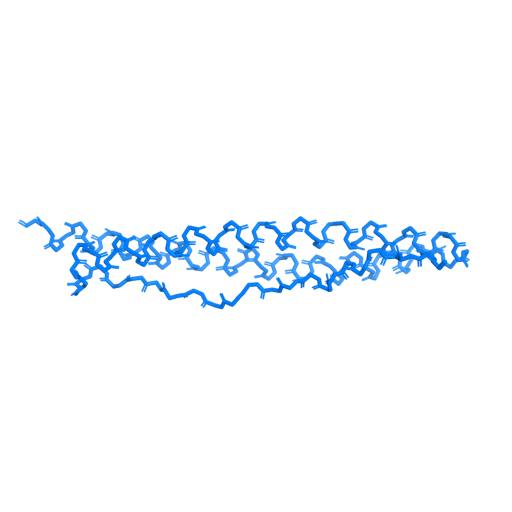982 1.00 97.94 90 GLN A N 1
ATOM 702 C CA . GLN A 1 90 ? 0.716 -0.584 4.856 1.00 97.94 90 GLN A CA 1
ATOM 703 C C . GLN A 1 90 ? 1.245 -0.337 6.278 1.00 97.94 90 GLN A C 1
ATOM 705 O O . GLN A 1 90 ? 0.539 -0.616 7.250 1.00 97.94 90 GLN A O 1
ATOM 710 N N . GLN A 1 91 ? 2.445 0.238 6.418 1.00 98.00 91 GLN A N 1
ATOM 711 C CA . GLN A 1 91 ? 3.027 0.578 7.722 1.00 98.00 91 GLN A CA 1
ATOM 712 C C . GLN A 1 91 ? 2.184 1.612 8.478 1.00 98.00 91 GLN A C 1
ATOM 714 O O . GLN A 1 91 ? 1.865 1.396 9.650 1.00 98.00 91 GLN A O 1
ATOM 719 N N . LYS A 1 92 ? 1.754 2.691 7.810 1.00 98.00 92 LYS A N 1
ATOM 720 C CA . LYS A 1 92 ? 0.884 3.720 8.414 1.00 98.00 92 LYS A CA 1
ATOM 721 C C . LYS A 1 92 ? -0.442 3.127 8.888 1.00 98.00 92 LYS A C 1
ATOM 723 O O . LYS A 1 92 ? -0.886 3.409 10.001 1.00 98.00 92 LYS A O 1
ATOM 728 N N . VAL A 1 93 ? -1.082 2.291 8.066 1.00 98.00 93 VAL A N 1
ATOM 729 C CA . VAL A 1 93 ? -2.344 1.628 8.435 1.00 98.00 93 VAL A CA 1
ATOM 730 C C . VAL A 1 93 ? -2.138 0.682 9.617 1.00 98.00 93 VAL A C 1
ATOM 732 O O . VAL A 1 93 ? -2.957 0.681 10.537 1.00 98.00 93 VAL A O 1
ATOM 735 N N . ALA A 1 94 ? -1.041 -0.077 9.643 1.00 97.31 94 ALA A N 1
ATOM 736 C CA . ALA A 1 94 ? -0.718 -0.970 10.752 1.00 97.31 94 ALA A CA 1
ATOM 737 C C . ALA A 1 94 ? -0.484 -0.209 12.068 1.00 97.31 94 ALA A C 1
ATOM 739 O O . ALA A 1 94 ? -0.999 -0.612 13.114 1.00 97.31 94 ALA A O 1
ATOM 740 N N . GLU A 1 95 ? 0.250 0.907 12.034 1.00 98.19 95 GLU A N 1
ATOM 741 C CA . GLU A 1 95 ? 0.473 1.761 13.204 1.00 98.19 95 GLU A CA 1
ATOM 742 C C . GLU A 1 95 ? -0.848 2.314 13.755 1.00 98.19 95 GLU A C 1
ATOM 744 O O . GLU A 1 95 ? -1.145 2.165 14.945 1.00 98.19 95 GLU A O 1
ATOM 749 N N . LEU A 1 96 ? -1.685 2.875 12.880 1.00 97.94 96 LEU A N 1
ATOM 750 C CA . LEU A 1 96 ? -2.995 3.397 13.255 1.00 97.94 96 LEU A CA 1
ATOM 751 C C . LEU A 1 96 ? -3.907 2.298 13.814 1.00 97.94 96 LEU A C 1
ATOM 753 O O . LEU A 1 96 ? -4.540 2.499 14.851 1.00 97.94 96 LEU A O 1
ATOM 757 N N . LEU A 1 97 ? -3.945 1.119 13.188 1.00 98.06 97 LEU A N 1
ATOM 758 C CA . LEU A 1 97 ? -4.728 -0.011 13.684 1.00 98.06 97 LEU A CA 1
ATOM 759 C C . LEU A 1 97 ? -4.262 -0.449 15.077 1.00 98.06 97 LEU A C 1
ATOM 761 O O . LEU A 1 97 ? -5.095 -0.712 15.941 1.00 98.06 97 LEU A O 1
ATOM 765 N N . ASN A 1 98 ? -2.951 -0.486 15.330 1.00 98.00 98 ASN A N 1
ATOM 766 C CA . ASN A 1 98 ? -2.402 -0.841 16.640 1.00 98.00 98 ASN A CA 1
ATOM 767 C C . ASN A 1 98 ? -2.850 0.130 17.740 1.00 98.00 98 ASN A C 1
ATOM 769 O O . ASN A 1 98 ? -3.170 -0.309 18.848 1.00 98.00 98 ASN A O 1
ATOM 773 N N . ILE A 1 99 ? -2.913 1.431 17.441 1.00 98.19 99 ILE A N 1
ATOM 774 C CA . ILE A 1 99 ? -3.461 2.441 18.359 1.00 98.19 99 ILE A CA 1
ATOM 775 C C . ILE A 1 99 ? -4.932 2.132 18.660 1.00 98.19 99 ILE A C 1
ATOM 777 O O . ILE A 1 99 ? -5.327 2.088 19.826 1.00 98.19 99 ILE A O 1
ATOM 781 N N . GLN A 1 100 ? -5.731 1.844 17.630 1.00 98.25 100 GLN A N 1
ATOM 782 C CA . GLN A 1 100 ? -7.158 1.556 17.795 1.00 98.25 100 GLN A CA 1
ATOM 783 C C . GLN A 1 100 ? -7.413 0.241 18.540 1.00 98.25 100 GLN A C 1
ATOM 785 O O . GLN A 1 100 ? -8.297 0.180 19.385 1.00 98.25 100 GLN A O 1
ATOM 790 N N . VAL A 1 101 ? -6.598 -0.794 18.329 1.00 97.75 101 VAL A N 1
ATOM 791 C CA . VAL A 1 101 ? -6.678 -2.049 19.095 1.00 97.75 101 VAL A CA 1
ATOM 792 C C . VAL A 1 101 ? -6.396 -1.819 20.581 1.00 97.75 101 VAL A C 1
ATOM 794 O O . VAL A 1 101 ? -7.054 -2.426 21.425 1.00 97.75 101 VAL A O 1
ATOM 797 N N . ARG A 1 102 ? -5.441 -0.949 20.930 1.00 97.75 102 ARG A N 1
ATOM 798 C CA . ARG A 1 102 ? -5.185 -0.591 22.337 1.00 97.75 102 ARG A CA 1
ATOM 799 C C . ARG A 1 102 ? -6.362 0.170 22.943 1.00 97.75 102 ARG A C 1
ATOM 801 O O . ARG A 1 102 ? -6.775 -0.171 24.045 1.00 97.75 102 ARG A O 1
ATOM 808 N N . ALA A 1 103 ? -6.916 1.140 22.214 1.00 97.44 103 ALA A N 1
ATOM 809 C CA . ALA A 1 103 ? -8.095 1.888 22.652 1.00 97.44 103 ALA A CA 1
ATOM 810 C C . ALA A 1 103 ? -9.308 0.969 22.866 1.00 97.44 103 ALA A C 1
ATOM 812 O O . ALA A 1 103 ? -9.973 1.072 23.890 1.00 97.44 103 ALA A O 1
ATOM 813 N N . TYR A 1 104 ? -9.532 0.020 21.952 1.00 97.31 104 TYR A N 1
ATOM 814 C CA . TYR A 1 104 ? -10.588 -0.983 22.072 1.00 97.31 104 TYR A CA 1
ATOM 815 C C . TYR A 1 104 ? -10.443 -1.831 23.328 1.00 97.31 104 TYR A C 1
ATOM 817 O O . TYR A 1 104 ? -11.406 -2.003 24.061 1.00 97.31 104 TYR A O 1
ATOM 825 N N . LYS A 1 105 ? -9.235 -2.324 23.616 1.00 95.50 105 LYS A N 1
ATOM 826 C CA . LYS A 1 105 ? -8.989 -3.103 24.836 1.00 95.50 105 LYS A CA 1
ATOM 827 C C . LYS A 1 105 ? -9.269 -2.290 26.099 1.00 95.50 105 LYS A C 1
ATOM 829 O O . LYS A 1 105 ? -9.937 -2.800 26.984 1.00 95.50 105 LYS A O 1
ATOM 834 N N . ALA A 1 106 ? -8.815 -1.038 26.149 1.00 96.19 106 ALA A N 1
ATOM 835 C CA . ALA A 1 106 ? -9.033 -0.160 27.298 1.00 96.19 106 ALA A CA 1
ATOM 836 C C . ALA A 1 106 ? -10.514 0.200 27.517 1.00 96.19 106 ALA A C 1
ATOM 838 O O . ALA A 1 106 ? -10.920 0.426 28.646 1.00 96.19 106 ALA A O 1
ATOM 839 N N . ALA A 1 107 ? -11.327 0.252 26.457 1.00 93.44 107 ALA A N 1
ATOM 840 C CA . ALA A 1 107 ? -12.764 0.524 26.558 1.00 93.44 107 ALA A CA 1
ATOM 841 C C . ALA A 1 107 ? -13.596 -0.686 27.032 1.00 93.44 107 ALA A C 1
ATOM 843 O O . ALA A 1 107 ? -14.791 -0.542 27.279 1.00 93.44 107 ALA A O 1
ATOM 844 N N . GLN A 1 108 ? -12.989 -1.875 27.103 1.00 83.75 108 GLN A N 1
ATOM 845 C CA . GLN A 1 108 ? -13.632 -3.128 27.520 1.00 83.75 108 GLN A CA 1
ATOM 846 C C . GLN A 1 108 ? -13.267 -3.528 28.963 1.00 83.75 108 GLN A C 1
ATOM 848 O O . GLN A 1 108 ? -13.742 -4.560 29.437 1.00 83.75 108 GLN A O 1
ATOM 853 N N . GLU A 1 109 ? -12.408 -2.747 29.628 1.00 68.31 109 GLU A N 1
ATOM 854 C CA . GLU A 1 109 ? -12.083 -2.855 31.061 1.00 68.31 109 GLU A CA 1
ATOM 855 C C . GLU A 1 109 ? -13.102 -2.088 31.916 1.00 68.31 109 GLU A C 1
ATOM 857 O O . GLU A 1 109 ? -13.478 -2.625 32.984 1.00 68.31 109 GLU A O 1
#

Mean predicted aligned error: 5.06 Å

Foldseek 3Di:
DDDDPPPPQLDQDDDADQDALQDDDPVSNVVSVVSLVVNVVSLVSSLVSLVVVLVVQQVVCVVVVNDDPVSNVVSVVVSVVVNVVSVVVNVVSVVVNVVRVVSNVVNVD

Sequence (109 aa):
MIAFPAFAACEYPSKVNIPNGATSTTEEFMAGYQAVRKWVDDMNMYLECIDQDTISMISMLKINQQHTPEAEATIVEHQDKKYNAAVEDQQKVAELLNIQVRAYKAAQE

Radius of gyration: 19.55 Å; Cα contacts (8 Å, |Δi|>4): 73; chains: 1; bounding box: 40×19×63 Å